Protein AF-A0A2J8Y125-F1 (afdb_monomer_lite)

pLDDT: mean 73.46, std 18.19, range [36.12, 96.5]

Sequence (136 aa):
LLEQVDEQTFLQESQLLQPPGPLGPLTPLQWDEDQQLGDLKQLLSRLCGLLLEEGSHPGAPAKPVDLAPMEAPGPLAPVPSTVCPLRRKLWQNYRNLTFDPVSANRYFYLSCQDQQVESCFLKKTYSDPNPQDLWL

Structure (mmCIF, N/CA/C/O backbone):
data_AF-A0A2J8Y125-F1
#
_entry.id   AF-A0A2J8Y125-F1
#
loop_
_atom_site.group_PDB
_atom_site.id
_atom_site.type_symbol
_atom_site.label_atom_id
_atom_site.label_alt_id
_atom_site.label_comp_id
_atom_site.label_asym_id
_atom_site.label_entity_id
_atom_site.label_seq_id
_atom_site.pdbx_PDB_ins_code
_atom_site.Cartn_x
_atom_site.Cartn_y
_atom_site.Cartn_z
_atom_site.occupancy
_atom_site.B_iso_or_equiv
_atom_site.auth_seq_id
_atom_site.auth_comp_id
_atom_site.auth_asym_id
_atom_site.auth_atom_id
_atom_site.pdbx_PDB_model_num
ATOM 1 N N . LEU A 1 1 ? -27.049 -6.527 23.873 1.00 47.22 1 LEU A N 1
ATOM 2 C CA . LEU A 1 1 ? -27.151 -5.273 24.642 1.00 47.22 1 LEU A CA 1
ATOM 3 C C . LEU A 1 1 ? -26.131 -5.372 25.763 1.00 47.22 1 LEU A C 1
ATOM 5 O O . LEU A 1 1 ? -26.399 -6.032 26.751 1.00 47.22 1 LEU A O 1
ATOM 9 N N . LEU A 1 2 ? -24.923 -4.871 25.521 1.00 47.56 2 LEU A N 1
ATOM 10 C CA . LEU A 1 2 ? -23.892 -4.686 26.540 1.00 47.56 2 LEU A CA 1
ATOM 11 C C . LEU A 1 2 ? -23.723 -3.168 26.612 1.00 47.56 2 LEU A C 1
ATOM 13 O O . LEU A 1 2 ? -22.994 -2.603 25.802 1.00 47.56 2 LEU A O 1
ATOM 17 N N . GLU A 1 3 ? -24.523 -2.520 27.463 1.00 54.00 3 GLU A N 1
ATOM 18 C CA . GLU A 1 3 ? -24.300 -1.129 27.885 1.00 54.00 3 GLU A CA 1
ATOM 19 C C . GLU A 1 3 ? -22.847 -1.039 28.365 1.00 54.00 3 GLU A C 1
ATOM 21 O O . GLU A 1 3 ? -22.409 -1.841 29.185 1.00 54.00 3 GLU A O 1
ATOM 26 N N . GLN A 1 4 ? -21.994 -0.201 27.781 1.00 58.94 4 GLN A N 1
ATOM 27 C CA . GLN A 1 4 ? -21.917 1.246 28.031 1.00 58.94 4 GLN A CA 1
ATOM 28 C C . GLN A 1 4 ? -21.806 1.638 29.521 1.00 58.94 4 GLN A C 1
ATOM 30 O O . GLN A 1 4 ? -21.815 2.817 29.850 1.00 58.94 4 GLN A O 1
ATOM 35 N N . VAL A 1 5 ? -21.652 0.666 30.427 1.00 59.41 5 VAL A N 1
ATOM 36 C CA . VAL A 1 5 ? -21.430 0.922 31.855 1.00 59.41 5 VAL A CA 1
ATOM 37 C C . VAL A 1 5 ? -20.028 1.489 32.075 1.00 59.41 5 VAL A C 1
ATOM 39 O O . VAL A 1 5 ? -19.888 2.465 32.798 1.00 59.41 5 VAL A O 1
ATOM 42 N N . ASP A 1 6 ? -19.021 0.940 31.387 1.00 69.38 6 ASP A N 1
ATOM 43 C CA . ASP A 1 6 ? -17.612 1.318 31.569 1.00 69.38 6 ASP A CA 1
ATOM 44 C C . ASP A 1 6 ? -17.322 2.771 31.142 1.00 69.38 6 ASP A C 1
ATOM 46 O O . ASP A 1 6 ? -16.617 3.514 31.823 1.00 69.38 6 ASP A O 1
ATOM 50 N N . GLU A 1 7 ? -17.945 3.226 30.050 1.00 72.25 7 GLU A N 1
ATOM 51 C CA . GLU A 1 7 ? -17.810 4.613 29.585 1.00 72.25 7 GLU A CA 1
ATOM 52 C C . GLU A 1 7 ? -18.467 5.605 30.552 1.00 72.25 7 GLU A C 1
ATOM 54 O O . GLU A 1 7 ? -17.941 6.693 30.796 1.00 72.25 7 GLU A O 1
ATOM 59 N N . GLN A 1 8 ? -19.613 5.230 31.126 1.00 69.75 8 GLN A N 1
ATOM 60 C CA . GLN A 1 8 ? -20.347 6.086 32.051 1.00 69.75 8 GLN A CA 1
ATOM 61 C C . GLN A 1 8 ? -19.621 6.196 33.398 1.00 69.75 8 GLN A C 1
ATOM 63 O O . GLN A 1 8 ? -19.528 7.295 33.950 1.00 69.75 8 GLN A O 1
ATOM 68 N N . THR A 1 9 ? -19.032 5.097 33.881 1.00 75.69 9 THR A N 1
ATOM 69 C CA . THR A 1 9 ? -18.177 5.099 35.076 1.00 75.69 9 THR A CA 1
ATOM 70 C C . THR A 1 9 ? -16.899 5.894 34.853 1.00 75.69 9 THR A C 1
ATOM 72 O O . THR A 1 9 ? -16.558 6.724 35.692 1.00 75.69 9 THR A O 1
ATOM 75 N N . PHE A 1 10 ? -16.242 5.742 33.699 1.00 78.44 10 PHE A N 1
ATOM 76 C CA . PHE A 1 10 ? -15.036 6.504 33.374 1.00 78.44 10 PHE A CA 1
ATOM 77 C C . PHE A 1 10 ? -15.301 8.016 33.347 1.00 78.44 10 PHE A C 1
ATOM 79 O O . PHE A 1 10 ? -14.551 8.798 33.935 1.00 78.44 10 PHE A O 1
ATOM 86 N N . LEU A 1 11 ? -16.398 8.446 32.712 1.00 77.12 11 LEU A N 1
ATOM 87 C CA . LEU A 1 11 ? -16.770 9.862 32.671 1.00 77.12 11 LEU A CA 1
ATOM 88 C C . LEU A 1 11 ? -17.110 10.405 34.062 1.00 77.12 11 LEU A C 1
ATOM 90 O O . LEU A 1 11 ? -16.693 11.515 34.395 1.00 77.12 11 LEU A O 1
ATOM 94 N N . GLN A 1 12 ? -17.815 9.630 34.887 1.00 80.12 12 GLN A N 1
ATOM 95 C CA . GLN A 1 12 ? -18.151 10.027 36.253 1.00 80.12 12 GLN A CA 1
ATOM 96 C C . GLN A 1 12 ? -16.906 10.142 37.147 1.00 80.12 12 GLN A C 1
ATOM 98 O O . GLN A 1 12 ? -16.777 11.119 37.886 1.00 80.12 12 GLN A O 1
ATOM 103 N N . GLU A 1 13 ? -15.970 9.198 37.052 1.00 80.12 13 GLU A N 1
ATOM 104 C CA . GLU A 1 13 ? -14.709 9.238 37.801 1.00 80.12 13 GLU A CA 1
ATOM 105 C C . GLU A 1 13 ? -13.782 10.360 37.315 1.00 80.12 13 GLU A C 1
ATOM 107 O O . GLU A 1 13 ? -13.116 11.003 38.127 1.00 80.12 13 GLU A O 1
ATOM 112 N N . SER A 1 14 ? -13.794 10.679 36.016 1.00 75.81 14 SER A N 1
ATOM 113 C CA . SER A 1 14 ? -12.986 11.773 35.460 1.00 75.81 14 SER A CA 1
ATOM 114 C C . SER A 1 14 ? -13.352 13.147 36.036 1.00 75.81 14 SER A C 1
ATOM 116 O O . SER A 1 14 ? -12.479 14.002 36.169 1.00 75.81 14 SER A O 1
ATOM 118 N N . GLN A 1 15 ? -14.612 13.355 36.446 1.00 77.75 15 GLN A N 1
ATOM 119 C CA . GLN A 1 15 ? -15.045 14.604 37.088 1.00 77.75 15 GLN A CA 1
ATOM 120 C C . GLN A 1 15 ? -14.511 14.772 38.517 1.00 77.75 15 GLN A C 1
ATOM 122 O O . GLN A 1 15 ? -14.531 15.882 39.048 1.00 77.75 15 GLN A O 1
ATOM 127 N N . LEU A 1 16 ? -14.034 13.692 39.144 1.00 82.69 16 LEU A N 1
ATOM 128 C CA . LEU A 1 16 ? -13.404 13.727 40.465 1.00 82.69 16 LEU A CA 1
ATOM 129 C C . LEU A 1 16 ? -11.908 14.059 40.387 1.00 82.69 16 LEU A C 1
ATOM 131 O O . LEU A 1 16 ? -11.293 14.362 41.411 1.00 82.69 16 LEU A O 1
ATOM 135 N N . LEU A 1 17 ? -11.310 14.009 39.192 1.00 81.25 17 LEU A N 1
ATOM 136 C CA . LEU A 1 17 ? -9.909 14.355 38.994 1.00 81.25 17 LEU A CA 1
ATOM 137 C C . LEU A 1 17 ? -9.746 15.875 38.996 1.00 81.25 17 LEU A C 1
ATOM 139 O O . LEU A 1 17 ? -10.371 16.600 38.224 1.00 81.25 17 LEU A O 1
ATOM 143 N N . GLN A 1 18 ? -8.864 16.367 39.862 1.00 79.81 18 GLN A N 1
ATOM 144 C CA . GLN A 1 18 ? -8.506 17.776 39.872 1.00 79.81 18 GLN A CA 1
ATOM 145 C C . GLN A 1 18 ? -7.681 18.084 38.610 1.00 79.81 18 GLN A C 1
ATOM 147 O O . GLN A 1 18 ? -6.711 17.367 38.337 1.00 79.81 18 GLN A O 1
ATOM 152 N N . PRO A 1 19 ? -8.035 19.119 37.825 1.00 77.25 19 PRO A N 1
ATOM 153 C CA . PRO A 1 19 ? -7.256 19.472 36.650 1.00 77.25 19 PRO A CA 1
ATOM 154 C C . PRO A 1 19 ? -5.821 19.828 37.072 1.00 77.25 19 PRO A C 1
ATOM 156 O O . PRO A 1 19 ? -5.639 20.479 38.109 1.00 77.25 19 PRO A O 1
ATOM 159 N N . PRO A 1 20 ? -4.801 19.419 36.294 1.00 75.81 20 PRO A N 1
ATOM 160 C CA . PRO A 1 20 ? -3.425 19.815 36.548 1.00 75.81 20 PRO A CA 1
ATOM 161 C C . PRO A 1 20 ? -3.323 21.336 36.670 1.00 75.81 20 PRO A C 1
ATOM 163 O O . PRO A 1 20 ? -3.982 22.074 35.934 1.00 75.81 20 PRO A O 1
ATOM 166 N N . GLY A 1 21 ? -2.498 21.803 37.609 1.00 80.44 21 GLY A N 1
ATOM 167 C CA . GLY A 1 21 ? -2.243 23.230 37.774 1.00 80.44 21 GLY A CA 1
ATOM 168 C C . GLY A 1 21 ? -1.687 23.862 36.489 1.00 80.44 21 GLY A C 1
ATOM 169 O O . GLY A 1 21 ? -1.157 23.148 35.631 1.00 80.44 21 GLY A O 1
ATOM 170 N N . PRO A 1 22 ? -1.781 25.196 36.344 1.00 80.69 22 PRO A N 1
ATOM 171 C CA . PRO A 1 22 ? -1.242 25.891 35.184 1.00 80.69 22 PRO A CA 1
ATOM 172 C C . PRO A 1 22 ? 0.230 25.523 34.995 1.00 80.69 22 PRO A C 1
ATOM 174 O O . PRO A 1 22 ? 1.030 25.655 35.924 1.00 80.69 22 PRO A O 1
ATOM 177 N N . LEU A 1 23 ? 0.585 25.057 33.797 1.00 74.56 23 LEU A N 1
ATOM 178 C CA . LEU A 1 23 ? 1.981 24.842 33.445 1.00 74.56 23 LEU A CA 1
ATOM 179 C C . LEU A 1 23 ? 2.678 26.205 33.516 1.00 74.56 23 LEU A C 1
ATOM 181 O O . LEU A 1 23 ? 2.245 27.163 32.873 1.00 74.56 23 LEU A O 1
ATOM 185 N N . GLY A 1 24 ? 3.708 26.303 34.361 1.00 79.69 24 GLY A N 1
ATOM 186 C CA . GLY A 1 24 ? 4.515 27.514 34.488 1.00 79.69 24 GLY A CA 1
ATOM 187 C C . GLY A 1 24 ? 5.137 27.916 33.144 1.00 79.69 24 GLY A C 1
ATOM 188 O O . GLY A 1 24 ? 5.108 27.127 32.197 1.00 79.69 24 GLY A O 1
ATOM 189 N N . PRO A 1 25 ? 5.708 29.130 33.035 1.00 78.06 25 PRO A N 1
ATOM 190 C CA . PRO A 1 25 ? 6.304 29.611 31.795 1.00 78.06 25 PRO A CA 1
ATOM 191 C C . PRO A 1 25 ? 7.314 28.589 31.271 1.00 78.06 25 PRO A C 1
ATOM 193 O 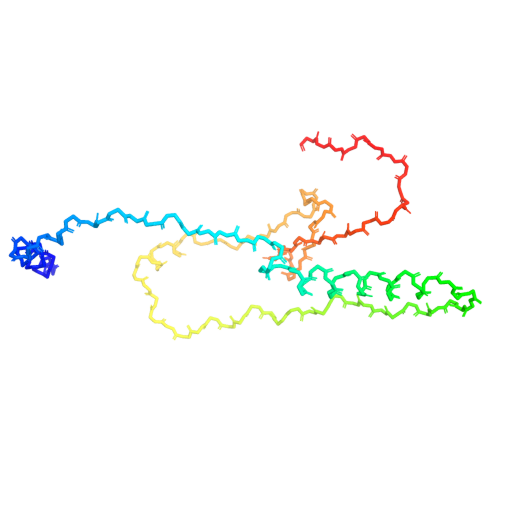O . PRO A 1 25 ? 8.347 28.349 31.895 1.00 78.06 25 PRO A O 1
ATOM 196 N N . LEU A 1 26 ? 6.985 27.950 30.150 1.00 75.44 26 LEU A N 1
ATOM 197 C CA . LEU A 1 26 ? 7.887 27.017 29.498 1.00 75.44 26 LEU A CA 1
ATOM 198 C C . LEU A 1 26 ? 9.039 27.841 28.937 1.00 75.44 26 LEU A C 1
ATOM 200 O O . LEU A 1 26 ? 8.838 28.669 28.048 1.00 75.44 26 LEU A O 1
ATOM 204 N N . THR A 1 27 ? 10.240 27.643 29.474 1.00 77.00 27 THR A N 1
ATOM 205 C CA . THR A 1 27 ? 11.447 28.194 28.866 1.00 77.00 27 THR A CA 1
ATOM 206 C C . THR A 1 27 ? 11.507 27.666 27.433 1.00 77.00 27 THR A C 1
ATOM 208 O O . THR A 1 27 ? 11.444 26.445 27.252 1.00 77.00 27 THR A O 1
ATOM 211 N N . PRO A 1 28 ? 11.594 28.531 26.407 1.00 77.19 28 PRO A N 1
ATOM 212 C CA . PRO A 1 28 ? 11.760 28.067 25.041 1.00 77.19 28 PRO A CA 1
ATOM 213 C C . PRO A 1 28 ? 12.994 27.173 24.975 1.00 77.19 28 PRO A C 1
ATOM 215 O O . PRO A 1 28 ? 14.076 27.569 25.416 1.00 77.19 28 PRO A O 1
ATOM 218 N N . LEU A 1 29 ? 12.818 25.960 24.459 1.00 74.75 29 LEU A N 1
ATOM 219 C CA . LEU A 1 29 ? 13.919 25.048 24.199 1.00 74.75 29 LEU A CA 1
ATOM 220 C C . LEU A 1 29 ? 14.870 25.743 23.215 1.00 74.75 29 LEU A C 1
ATOM 222 O O . LEU A 1 29 ? 14.505 25.958 22.060 1.00 74.75 29 LEU A O 1
ATOM 226 N N . GLN A 1 30 ? 16.058 26.144 23.675 1.00 78.81 30 GLN A N 1
ATOM 227 C CA . GLN A 1 30 ? 17.078 26.686 22.782 1.00 78.81 30 GLN A CA 1
ATOM 228 C C . GLN A 1 30 ? 17.655 25.535 21.966 1.00 78.81 30 GLN A C 1
ATOM 230 O O . GLN A 1 30 ? 18.392 24.698 22.480 1.00 78.81 30 GLN A O 1
ATOM 235 N N . TRP A 1 31 ? 17.264 25.487 20.699 1.00 81.38 31 TRP A N 1
ATOM 236 C CA . TRP A 1 31 ? 17.829 24.578 19.720 1.00 81.38 31 TRP A CA 1
ATOM 237 C C . TRP A 1 31 ? 19.035 25.247 19.064 1.00 81.38 31 TRP A C 1
ATOM 239 O O . TRP A 1 31 ? 18.866 26.182 18.280 1.00 81.38 31 TRP A O 1
ATOM 249 N N . ASP A 1 32 ? 20.238 24.778 19.388 1.00 85.06 32 ASP A N 1
ATOM 250 C CA . ASP A 1 32 ? 21.444 25.133 18.642 1.00 85.06 32 ASP A CA 1
ATOM 251 C C . ASP A 1 32 ? 21.671 24.097 17.538 1.00 85.06 32 ASP A C 1
ATOM 253 O O . ASP A 1 32 ? 22.110 22.971 17.786 1.00 85.06 32 ASP A O 1
ATOM 257 N N . GLU A 1 33 ? 21.323 24.473 16.309 1.00 83.81 33 GLU A N 1
ATOM 258 C CA . GLU A 1 33 ? 21.444 23.596 15.148 1.00 83.81 33 GLU A CA 1
ATOM 259 C C . GLU A 1 33 ? 22.898 23.186 14.894 1.00 83.81 33 GLU A C 1
ATOM 261 O O . GLU A 1 33 ? 23.157 22.045 14.504 1.00 83.81 33 GLU A O 1
ATOM 266 N N . ASP A 1 34 ? 23.851 24.083 15.139 1.00 83.75 34 ASP A N 1
ATOM 267 C CA . ASP A 1 34 ? 25.254 23.822 14.837 1.00 83.75 34 ASP A CA 1
ATOM 268 C C . ASP A 1 34 ? 25.871 22.855 15.850 1.00 83.75 34 ASP A C 1
ATOM 270 O O . ASP A 1 34 ? 26.628 21.962 15.459 1.00 83.75 34 ASP A O 1
ATOM 274 N N . GLN A 1 35 ? 25.471 22.937 17.123 1.00 83.19 35 GLN A N 1
ATOM 275 C CA . GLN A 1 35 ? 25.869 21.957 18.135 1.00 83.19 35 GLN A CA 1
ATOM 276 C C . GLN A 1 35 ? 25.149 20.611 17.973 1.00 83.19 35 GLN A C 1
ATOM 278 O O . GLN A 1 35 ? 25.770 19.563 18.142 1.00 83.19 35 GLN A O 1
ATOM 283 N N . GLN A 1 36 ? 23.852 20.607 17.656 1.00 83.50 36 GLN A N 1
ATOM 284 C CA . GLN A 1 36 ? 23.062 19.370 17.557 1.00 83.50 36 GLN A CA 1
ATOM 285 C C . GLN A 1 36 ? 23.350 18.589 16.268 1.00 83.50 36 GLN A C 1
ATOM 287 O O . GLN A 1 36 ? 23.249 17.361 16.258 1.00 83.50 36 GLN A O 1
ATOM 292 N N . LEU A 1 37 ? 23.688 19.286 15.178 1.00 90.31 37 LEU A N 1
ATOM 293 C CA . LEU A 1 37 ? 23.806 18.697 13.841 1.00 90.31 37 LEU A CA 1
ATOM 294 C C . LEU A 1 37 ? 25.233 18.719 13.282 1.00 90.31 37 LEU A C 1
ATOM 296 O O . LEU A 1 37 ? 25.457 18.180 12.197 1.00 90.31 37 LEU A O 1
ATOM 300 N N . GLY A 1 38 ? 26.197 19.314 13.991 1.00 90.81 38 GLY A N 1
ATOM 301 C CA . GLY A 1 38 ? 27.585 19.450 13.541 1.00 90.81 38 GLY A CA 1
ATOM 302 C C . GLY A 1 38 ? 28.222 18.119 13.141 1.00 90.81 38 GLY A C 1
ATOM 303 O O . GLY A 1 38 ? 28.733 17.991 12.025 1.00 90.81 38 GLY A O 1
ATOM 304 N N . ASP A 1 39 ? 28.099 17.099 13.991 1.00 90.38 39 ASP A N 1
ATOM 305 C CA . ASP A 1 39 ? 28.660 15.766 13.738 1.00 90.38 39 ASP A CA 1
ATOM 306 C C . ASP A 1 39 ? 28.033 15.103 12.502 1.00 90.38 39 ASP A C 1
ATOM 308 O O . ASP A 1 39 ? 28.727 14.492 11.685 1.00 90.38 39 ASP A O 1
ATOM 312 N N . LEU A 1 40 ? 26.719 15.273 12.312 1.00 92.62 40 LEU A N 1
ATOM 313 C CA . LEU A 1 40 ? 26.017 14.753 11.139 1.00 92.62 40 LEU A CA 1
ATOM 314 C C . LEU A 1 40 ? 26.455 15.484 9.865 1.00 92.62 40 LEU A C 1
ATOM 316 O O . LEU A 1 40 ? 26.726 14.837 8.851 1.00 92.62 40 LEU A O 1
ATOM 320 N N . LYS A 1 41 ? 26.556 16.819 9.917 1.00 92.19 41 LYS A N 1
ATOM 321 C CA . LYS A 1 41 ? 27.036 17.647 8.800 1.00 92.19 41 LYS A CA 1
ATOM 322 C C . LYS A 1 41 ? 28.458 17.228 8.393 1.00 92.19 41 LYS A C 1
ATOM 324 O O . LYS A 1 41 ? 28.731 17.105 7.198 1.00 92.19 41 LYS A O 1
ATOM 329 N N . GLN A 1 42 ? 29.337 16.936 9.356 1.00 93.88 42 GLN A N 1
ATOM 330 C CA . GLN A 1 42 ? 30.695 16.442 9.088 1.00 93.88 42 GLN A CA 1
ATOM 331 C C . GLN A 1 42 ? 30.725 15.018 8.519 1.00 93.88 42 GLN A C 1
ATOM 333 O O . GLN A 1 42 ? 31.482 14.739 7.588 1.00 93.88 42 GLN A O 1
ATOM 338 N N . LEU A 1 43 ? 29.898 14.109 9.038 1.00 94.56 43 LEU A N 1
ATOM 339 C CA . LEU A 1 43 ? 29.811 12.750 8.504 1.00 94.56 43 LEU A CA 1
ATOM 340 C C . LEU A 1 43 ? 29.331 12.759 7.047 1.00 94.56 43 LEU A C 1
ATOM 342 O O . LEU A 1 43 ? 29.914 12.086 6.195 1.00 94.56 43 LEU A O 1
ATOM 346 N N . LEU A 1 44 ? 28.295 13.549 6.756 1.00 93.69 44 LEU A N 1
ATOM 347 C CA . LEU A 1 44 ? 27.747 13.694 5.410 1.00 93.69 44 LEU A CA 1
ATOM 348 C C . LEU A 1 44 ? 28.758 14.326 4.452 1.00 93.69 44 LEU A C 1
ATOM 350 O O . LEU A 1 44 ? 28.906 13.833 3.336 1.00 93.69 44 LEU A O 1
ATOM 354 N N . SER A 1 45 ? 29.498 15.357 4.874 1.00 92.62 45 SER A N 1
ATOM 355 C CA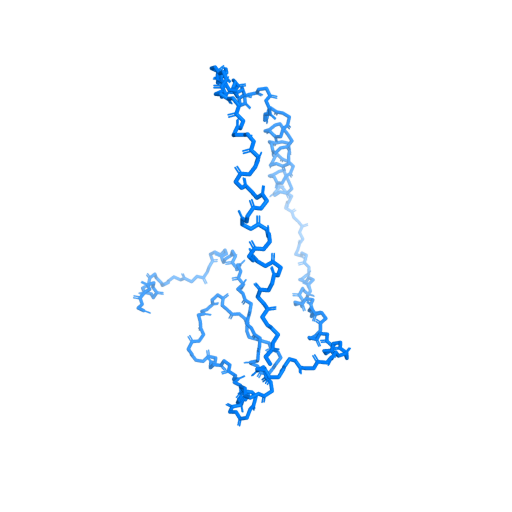 . SER A 1 45 ? 30.528 15.964 4.019 1.00 92.62 45 SER A CA 1
ATOM 356 C C . SER A 1 45 ? 31.636 14.966 3.671 1.00 92.62 45 SER A C 1
ATOM 358 O O . SER A 1 45 ? 32.058 14.890 2.515 1.00 92.62 45 SER A O 1
ATOM 360 N N . ARG A 1 46 ? 32.045 14.132 4.636 1.00 91.94 46 ARG A N 1
ATOM 361 C CA . ARG A 1 46 ? 33.034 13.071 4.424 1.00 91.94 46 ARG A CA 1
ATOM 362 C C . ARG A 1 46 ? 32.525 11.991 3.471 1.00 91.94 46 ARG A C 1
ATOM 364 O O . ARG A 1 46 ? 33.266 11.582 2.582 1.00 91.94 46 ARG A O 1
ATOM 371 N N . LEU A 1 47 ? 31.273 11.556 3.623 1.00 91.19 47 LEU A N 1
ATOM 372 C CA . LEU A 1 47 ? 30.647 10.600 2.704 1.00 91.19 47 LEU A CA 1
ATOM 373 C C . LEU A 1 47 ? 30.560 11.163 1.283 1.00 91.19 47 LEU A C 1
ATOM 375 O O . LEU A 1 47 ? 30.909 10.468 0.333 1.00 91.19 47 LEU A O 1
ATOM 379 N N . CYS A 1 48 ? 30.164 12.427 1.134 1.00 87.50 48 CYS A N 1
ATOM 380 C CA . CYS A 1 48 ? 30.134 13.094 -0.164 1.00 87.50 48 CYS A CA 1
ATOM 381 C C . CYS A 1 48 ? 31.525 13.162 -0.808 1.00 87.50 48 CYS A C 1
ATOM 383 O O . CYS A 1 48 ? 31.641 12.896 -2.000 1.00 87.50 48 CYS A O 1
ATOM 385 N N . GLY A 1 49 ? 32.577 13.463 -0.037 1.00 87.00 49 GLY A N 1
ATOM 386 C CA . GLY A 1 49 ? 33.957 13.468 -0.534 1.00 87.00 49 GLY A CA 1
ATOM 387 C C . GLY A 1 49 ? 34.400 12.104 -1.072 1.00 87.00 49 GLY A C 1
ATOM 388 O O . GLY A 1 49 ? 34.913 12.026 -2.183 1.00 87.00 49 GLY A O 1
ATOM 389 N N . LEU A 1 50 ? 34.122 11.027 -0.332 1.00 86.62 50 LEU A N 1
ATOM 390 C CA . LEU A 1 50 ? 34.455 9.660 -0.754 1.00 86.62 50 LEU A CA 1
ATOM 391 C C . LEU A 1 50 ? 33.701 9.245 -2.026 1.00 86.62 50 LEU A C 1
ATOM 393 O O . LEU A 1 50 ? 34.293 8.690 -2.947 1.00 86.62 50 LEU A O 1
ATOM 397 N N . LEU A 1 51 ? 32.405 9.563 -2.103 1.00 81.00 51 LEU A N 1
ATOM 398 C CA . LEU A 1 51 ? 31.580 9.266 -3.278 1.00 81.00 51 LEU A CA 1
ATOM 399 C C . LEU A 1 51 ? 32.017 10.046 -4.527 1.00 81.00 51 LEU A C 1
ATOM 401 O O . LEU A 1 51 ? 31.814 9.573 -5.644 1.00 81.00 51 LEU A O 1
ATOM 405 N N . LEU A 1 52 ? 32.587 11.240 -4.352 1.00 78.06 52 LEU A N 1
ATOM 406 C CA . LEU A 1 52 ? 33.084 12.067 -5.451 1.00 78.06 52 LEU A CA 1
ATOM 407 C C . LEU A 1 52 ? 34.481 11.632 -5.923 1.00 78.06 52 LEU A C 1
ATOM 409 O O . LEU A 1 52 ? 34.750 11.702 -7.122 1.00 78.06 52 LEU A O 1
ATOM 413 N N . GLU A 1 53 ? 35.352 11.145 -5.031 1.00 63.91 53 GLU A N 1
ATOM 414 C CA . GLU A 1 53 ? 36.671 10.614 -5.419 1.00 63.91 53 GLU A CA 1
ATOM 415 C C . GLU A 1 53 ? 36.579 9.303 -6.221 1.00 63.91 53 GLU A C 1
ATOM 417 O O . GLU A 1 53 ? 37.313 9.145 -7.200 1.00 63.91 53 GLU A O 1
ATOM 422 N N . GLU A 1 54 ? 35.630 8.414 -5.900 1.00 56.22 54 GLU A N 1
ATOM 423 C CA . GLU A 1 54 ? 35.399 7.140 -6.616 1.00 56.22 54 GLU A CA 1
ATOM 424 C C . GLU A 1 54 ? 35.087 7.344 -8.122 1.00 56.22 54 GLU A C 1
ATOM 426 O O . GLU A 1 54 ? 35.313 6.459 -8.948 1.00 56.22 54 GLU A O 1
ATOM 431 N N . GLY A 1 55 ? 34.626 8.537 -8.521 1.00 52.19 55 GLY A N 1
ATOM 432 C CA . GLY A 1 55 ? 34.340 8.891 -9.917 1.00 52.19 55 GLY A CA 1
ATOM 433 C C . GLY A 1 55 ? 35.563 9.217 -10.788 1.00 52.19 55 GLY A C 1
ATOM 434 O O . GLY A 1 55 ? 35.393 9.495 -11.976 1.00 52.19 55 GLY A O 1
ATOM 435 N N . SER A 1 56 ? 36.782 9.207 -10.235 1.00 48.22 56 SER A N 1
ATOM 436 C CA . SER A 1 56 ? 37.996 9.688 -10.925 1.00 48.22 56 SER A CA 1
ATOM 437 C C . SER A 1 56 ? 38.892 8.589 -11.516 1.00 48.22 56 SER A C 1
ATOM 439 O O . SER A 1 56 ? 39.967 8.895 -12.034 1.00 48.22 56 SER A O 1
ATOM 441 N N . HIS A 1 57 ? 38.488 7.315 -11.479 1.00 48.84 57 HIS A N 1
ATOM 442 C CA . HIS A 1 57 ? 39.266 6.216 -12.064 1.00 48.84 57 HIS A CA 1
ATOM 443 C C . HIS A 1 57 ? 38.819 5.894 -13.504 1.00 48.84 57 HIS A C 1
ATOM 445 O O . HIS A 1 57 ? 37.709 5.398 -13.707 1.00 48.84 57 HIS A O 1
ATOM 451 N N . PRO A 1 58 ? 39.668 6.101 -14.531 1.00 55.84 58 PRO A N 1
ATOM 452 C CA . PRO A 1 58 ? 39.378 5.629 -15.875 1.00 55.84 58 PRO A CA 1
ATOM 453 C C . PRO A 1 58 ? 39.827 4.169 -16.004 1.00 55.84 58 PRO A C 1
ATOM 455 O O . PRO A 1 58 ? 41.014 3.894 -16.169 1.00 55.84 58 PRO A O 1
ATOM 458 N N . GLY A 1 59 ? 38.893 3.217 -15.965 1.00 43.81 59 GLY A N 1
ATOM 459 C CA . GLY A 1 59 ? 39.206 1.860 -16.416 1.00 43.81 59 GLY A CA 1
ATOM 460 C C . GLY A 1 59 ? 38.334 0.743 -15.864 1.00 43.81 59 GLY A C 1
ATOM 461 O O . GLY A 1 59 ? 38.659 0.167 -14.834 1.00 43.81 59 GLY A O 1
ATOM 462 N N . ALA A 1 60 ? 37.308 0.397 -16.645 1.00 40.97 60 ALA A N 1
ATOM 463 C CA . ALA A 1 60 ? 36.796 -0.946 -16.958 1.00 40.97 60 ALA A CA 1
ATOM 464 C C . ALA A 1 60 ? 35.259 -0.958 -16.924 1.00 40.97 60 ALA A C 1
ATOM 466 O O . ALA A 1 60 ? 34.667 -0.498 -15.949 1.00 40.97 60 ALA A O 1
ATOM 467 N N . PRO A 1 61 ? 34.582 -1.498 -17.956 1.00 46.25 61 PRO A N 1
ATOM 468 C CA . PRO A 1 61 ? 33.144 -1.691 -17.896 1.00 46.25 61 PRO A CA 1
ATOM 469 C C . PRO A 1 61 ? 32.869 -2.794 -16.873 1.00 46.25 61 PRO A C 1
ATOM 471 O O . PRO A 1 61 ? 33.073 -3.980 -17.142 1.00 46.25 61 PRO A O 1
ATOM 474 N N . ALA A 1 62 ? 32.428 -2.400 -15.680 1.00 46.75 62 ALA A N 1
ATOM 475 C CA . ALA A 1 62 ? 31.828 -3.329 -14.745 1.00 46.75 62 ALA A CA 1
ATOM 476 C C . ALA A 1 62 ? 30.592 -3.920 -15.429 1.00 46.75 62 ALA A C 1
ATOM 478 O O . ALA A 1 62 ? 29.635 -3.220 -15.763 1.00 46.75 62 ALA A O 1
ATOM 479 N N . LYS A 1 63 ? 30.672 -5.220 -15.708 1.00 49.50 63 LYS A N 1
ATOM 480 C CA . LYS A 1 63 ? 29.572 -6.045 -16.203 1.00 49.50 63 LYS A CA 1
ATOM 481 C C . LYS A 1 63 ? 28.343 -5.748 -15.330 1.00 49.50 63 LYS A C 1
ATOM 483 O O . LYS A 1 63 ? 28.504 -5.758 -14.108 1.00 49.50 63 LYS A O 1
ATOM 488 N N . PRO A 1 64 ? 27.161 -5.466 -15.903 1.00 38.03 64 PRO A N 1
ATOM 489 C CA . PRO A 1 64 ? 25.990 -5.165 -15.098 1.00 38.03 64 PRO A CA 1
ATOM 490 C C . PRO A 1 64 ? 25.721 -6.374 -14.207 1.00 38.03 64 PRO A C 1
ATOM 492 O O . PRO A 1 64 ? 25.451 -7.473 -14.693 1.00 38.03 64 PRO A O 1
ATOM 495 N N . VAL A 1 65 ? 25.877 -6.178 -12.898 1.00 47.19 65 VAL A N 1
ATOM 496 C CA . VAL A 1 65 ? 25.245 -7.052 -11.921 1.00 47.19 65 VAL A CA 1
ATOM 497 C C . VAL A 1 65 ? 23.763 -6.876 -12.183 1.00 47.19 65 VAL A C 1
ATOM 499 O O . VAL A 1 65 ? 23.238 -5.769 -12.076 1.00 47.19 65 VAL A O 1
ATOM 502 N N . ASP A 1 66 ? 23.141 -7.956 -12.632 1.00 46.31 66 ASP A N 1
ATOM 503 C CA . ASP A 1 66 ? 21.706 -8.067 -12.805 1.00 46.31 66 ASP A CA 1
ATOM 504 C C . ASP A 1 66 ? 21.064 -7.880 -11.427 1.00 46.31 66 ASP A C 1
ATOM 506 O O . ASP A 1 66 ? 20.921 -8.816 -10.641 1.00 46.31 66 ASP A O 1
ATOM 510 N N . LEU A 1 67 ? 20.783 -6.623 -11.082 1.00 48.25 67 LEU A N 1
ATOM 511 C CA . LEU A 1 67 ? 19.953 -6.264 -9.946 1.00 48.25 67 LEU A CA 1
ATOM 512 C C . LEU A 1 67 ? 18.508 -6.491 -10.376 1.00 48.25 67 LEU A C 1
ATOM 514 O O . LEU A 1 67 ? 17.736 -5.547 -10.555 1.00 48.25 67 LEU A O 1
ATOM 518 N N . ALA A 1 68 ? 18.159 -7.764 -10.558 1.00 48.38 68 ALA A N 1
ATOM 519 C CA . ALA A 1 68 ? 16.774 -8.175 -10.504 1.00 48.38 68 ALA A CA 1
ATOM 520 C C . ALA A 1 68 ? 16.192 -7.597 -9.200 1.00 48.38 68 ALA A C 1
ATOM 522 O O . ALA A 1 68 ? 16.835 -7.728 -8.149 1.00 48.38 68 ALA A O 1
ATOM 523 N N . PRO A 1 69 ? 15.033 -6.916 -9.247 1.00 49.06 69 PRO A N 1
ATOM 524 C CA . PRO A 1 69 ? 14.341 -6.485 -8.045 1.00 49.06 69 PRO A CA 1
ATOM 525 C C . PRO A 1 69 ? 14.251 -7.686 -7.113 1.00 49.06 69 PRO A C 1
ATOM 527 O O . PRO A 1 69 ? 13.709 -8.723 -7.493 1.00 49.06 69 PRO A O 1
ATOM 530 N N . MET A 1 70 ? 14.868 -7.581 -5.936 1.00 44.81 70 MET A N 1
ATOM 531 C CA . MET A 1 70 ? 14.782 -8.627 -4.931 1.00 44.81 70 MET A CA 1
ATOM 532 C C . MET A 1 70 ? 13.299 -8.787 -4.617 1.00 44.81 70 MET A C 1
ATOM 534 O O . MET A 1 70 ? 12.713 -7.878 -4.032 1.00 44.81 70 MET A O 1
ATOM 538 N N . GLU A 1 71 ? 12.690 -9.882 -5.089 1.00 52.09 71 GLU A N 1
ATOM 539 C CA . GLU A 1 71 ? 11.284 -10.182 -4.835 1.00 52.09 71 GLU A CA 1
ATOM 540 C C . GLU A 1 71 ? 11.066 -10.085 -3.327 1.00 52.09 71 GLU A C 1
ATOM 542 O O . GLU A 1 71 ? 11.593 -10.883 -2.545 1.00 52.09 71 GLU A O 1
ATOM 547 N N . ALA A 1 72 ? 10.334 -9.051 -2.912 1.00 53.69 72 ALA A N 1
ATOM 548 C CA . ALA A 1 72 ? 9.877 -8.944 -1.545 1.00 53.69 72 ALA A CA 1
ATOM 549 C C . ALA A 1 72 ? 9.081 -10.221 -1.231 1.00 53.69 72 ALA A C 1
ATOM 551 O O . ALA A 1 72 ? 8.327 -10.687 -2.094 1.00 53.69 72 ALA A O 1
ATOM 552 N N . PRO A 1 73 ? 9.238 -10.817 -0.033 1.00 51.50 73 PRO A N 1
ATOM 553 C CA . PRO A 1 73 ? 8.464 -11.986 0.350 1.00 51.50 73 PRO A CA 1
ATOM 554 C C . PRO A 1 73 ? 6.984 -11.721 0.075 1.00 51.50 73 PRO A C 1
ATOM 556 O O . PRO A 1 73 ? 6.425 -10.748 0.586 1.00 51.50 73 PRO A O 1
ATOM 559 N N . GLY A 1 74 ? 6.384 -12.558 -0.777 1.00 57.34 74 GLY A N 1
ATOM 560 C CA . GLY A 1 74 ? 4.987 -12.425 -1.176 1.00 57.34 74 GLY A CA 1
ATOM 561 C C . GLY A 1 74 ? 4.054 -12.319 0.037 1.00 57.34 74 GLY A C 1
ATOM 562 O O . GLY A 1 74 ? 4.443 -12.687 1.151 1.00 57.34 74 GLY A O 1
ATOM 563 N N . PRO A 1 75 ? 2.824 -11.807 -0.153 1.00 59.44 75 PRO A N 1
ATOM 564 C CA . PRO A 1 75 ? 1.931 -11.460 0.945 1.00 59.44 75 PRO A CA 1
ATOM 565 C C . PRO A 1 75 ? 1.827 -12.613 1.943 1.00 59.44 75 PRO A C 1
ATOM 567 O O . PRO A 1 75 ? 1.379 -13.709 1.599 1.00 59.44 75 PRO A O 1
ATOM 570 N N . LEU A 1 76 ? 2.293 -12.363 3.173 1.00 60.78 76 LEU A N 1
ATOM 571 C CA . LEU A 1 76 ? 2.292 -13.357 4.239 1.00 60.78 76 LEU A CA 1
ATOM 572 C C . LEU A 1 76 ? 0.877 -13.913 4.381 1.00 60.78 76 LEU A C 1
ATOM 574 O O . LEU A 1 76 ? -0.091 -13.150 4.456 1.00 60.78 76 LEU A O 1
ATOM 578 N N . ALA A 1 77 ? 0.768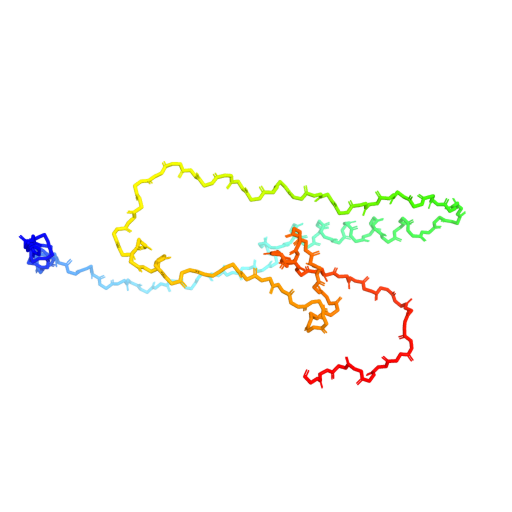 -15.244 4.399 1.00 67.44 77 ALA A N 1
ATOM 579 C CA . ALA A 1 77 ? -0.507 -15.920 4.566 1.00 67.44 77 ALA A CA 1
ATOM 580 C C . ALA A 1 77 ? -1.255 -15.293 5.759 1.00 67.44 77 ALA A C 1
ATOM 582 O O . ALA A 1 77 ? -0.657 -15.160 6.834 1.00 67.44 77 ALA A O 1
ATOM 583 N N . PRO A 1 78 ? -2.525 -14.871 5.591 1.00 70.75 78 PRO A N 1
ATOM 584 C CA . PRO A 1 78 ? -3.261 -14.224 6.664 1.00 70.75 78 PRO A CA 1
ATOM 585 C C . PRO A 1 78 ? -3.240 -15.092 7.921 1.00 70.75 78 PRO A C 1
ATOM 587 O O . PRO A 1 78 ? -3.635 -16.259 7.883 1.00 70.75 78 PRO A O 1
ATOM 590 N N . VAL A 1 79 ? -2.771 -14.526 9.033 1.00 75.56 79 VAL A N 1
ATOM 591 C CA . VAL A 1 79 ? -2.693 -15.246 10.308 1.00 75.56 79 VAL A CA 1
ATOM 592 C C . VAL A 1 79 ? -4.106 -15.686 10.719 1.00 75.56 79 VAL A C 1
ATOM 594 O O . VAL A 1 79 ? -5.025 -14.853 10.702 1.00 75.56 79 VAL A O 1
ATOM 597 N N . PRO A 1 80 ? -4.312 -16.964 11.100 1.00 68.81 80 PRO A N 1
ATOM 598 C CA . PRO A 1 80 ? -5.611 -17.449 11.545 1.00 68.81 80 PRO A CA 1
ATOM 599 C C . PRO A 1 80 ? -6.121 -16.617 12.724 1.00 68.81 80 PRO A C 1
ATOM 601 O O . PRO A 1 80 ? -5.519 -16.585 13.794 1.00 68.81 80 PRO A O 1
ATOM 604 N N . SER A 1 81 ? -7.234 -15.920 12.520 1.00 76.75 81 SER A N 1
ATOM 605 C CA . SER A 1 81 ? -7.871 -15.076 13.529 1.00 76.75 81 SER A CA 1
ATOM 606 C C . SER A 1 81 ? -9.386 -15.122 13.368 1.00 76.75 81 SER A C 1
ATOM 608 O O . SER A 1 81 ? -9.915 -15.433 12.295 1.00 76.75 81 SER A O 1
ATOM 610 N N . THR A 1 82 ? -10.115 -14.833 14.445 1.00 78.94 82 THR A N 1
ATOM 611 C CA . THR A 1 82 ? -11.571 -14.723 14.384 1.00 78.94 82 THR A CA 1
ATOM 612 C C . THR A 1 82 ? -11.946 -13.504 13.541 1.00 78.94 82 THR A C 1
ATOM 614 O O . THR A 1 82 ? -11.717 -12.355 13.911 1.00 78.94 82 THR A O 1
ATOM 617 N N . VAL A 1 83 ? -12.531 -13.744 12.363 1.00 80.38 83 VAL A N 1
ATOM 618 C CA . VAL A 1 83 ? -12.958 -12.659 11.470 1.00 80.38 83 VAL A CA 1
ATOM 619 C C . VAL A 1 83 ? -14.063 -11.852 12.150 1.00 80.38 83 VAL A C 1
ATOM 621 O O . VAL A 1 83 ? -15.149 -12.383 12.409 1.00 80.38 83 VAL A O 1
ATOM 624 N N . CYS A 1 84 ? -13.788 -10.566 12.388 1.00 89.25 84 CYS A N 1
ATOM 625 C CA . CYS A 1 84 ? -14.738 -9.593 12.923 1.00 89.25 84 CYS A CA 1
ATOM 626 C C . CYS A 1 84 ? -16.100 -9.689 12.195 1.00 89.25 84 CYS A C 1
ATOM 628 O O . CYS A 1 84 ? -16.121 -9.692 10.957 1.00 89.25 84 CYS A O 1
ATOM 630 N N . PRO A 1 85 ? -17.245 -9.748 12.910 1.00 91.56 85 PRO A N 1
ATOM 631 C CA . PRO A 1 85 ? -18.567 -9.899 12.292 1.00 91.56 85 PRO A CA 1
ATOM 632 C C . PRO A 1 85 ? -18.871 -8.843 11.221 1.00 91.56 85 PRO A C 1
ATOM 634 O O . PRO A 1 85 ? -19.442 -9.165 10.178 1.00 91.56 85 PRO A O 1
ATOM 637 N N . LEU A 1 86 ? -18.422 -7.601 11.434 1.00 93.75 86 LEU A N 1
ATOM 638 C CA . LEU A 1 86 ? -18.556 -6.525 10.452 1.00 93.75 86 LEU A CA 1
ATOM 639 C C . LEU A 1 86 ? -17.743 -6.809 9.178 1.00 93.75 86 LEU A C 1
ATOM 641 O O . LEU A 1 86 ? -18.274 -6.694 8.074 1.00 93.75 86 LEU A O 1
ATOM 645 N N . ARG A 1 87 ? -16.488 -7.263 9.317 1.00 93.88 87 ARG A N 1
ATOM 646 C CA . ARG A 1 87 ? -15.631 -7.657 8.183 1.00 93.88 87 ARG A CA 1
ATOM 647 C C . ARG A 1 87 ? -16.262 -8.789 7.368 1.00 93.88 87 ARG A C 1
ATOM 649 O O . ARG A 1 87 ? -16.233 -8.741 6.143 1.00 93.88 87 ARG A O 1
ATOM 656 N N . ARG A 1 88 ? -16.912 -9.756 8.028 1.00 91.69 88 ARG A N 1
ATOM 657 C CA . ARG A 1 88 ? -17.641 -10.850 7.360 1.00 91.69 88 ARG A CA 1
ATOM 658 C C . ARG A 1 88 ? -18.825 -10.353 6.525 1.00 91.69 88 ARG A C 1
ATOM 660 O O . ARG A 1 88 ? -19.063 -10.888 5.446 1.00 91.69 88 ARG A O 1
ATOM 667 N N . LYS A 1 89 ? -19.556 -9.338 7.005 1.00 95.06 89 LYS A N 1
ATOM 668 C CA . LYS A 1 89 ? -20.653 -8.712 6.247 1.00 95.06 89 LYS A CA 1
ATOM 669 C C . LYS A 1 89 ? -20.127 -7.967 5.016 1.00 95.06 89 LYS A C 1
ATOM 671 O O . LYS A 1 89 ? -20.712 -8.099 3.947 1.00 95.06 89 LYS A O 1
ATOM 676 N N . LEU A 1 90 ? -19.012 -7.240 5.145 1.00 95.94 90 LEU A N 1
ATOM 677 C CA . LEU A 1 90 ? -18.366 -6.547 4.019 1.00 95.94 90 LEU A CA 1
ATOM 678 C C . LEU A 1 90 ? -17.851 -7.527 2.954 1.00 95.94 90 LEU A C 1
ATOM 680 O O . LEU A 1 90 ? -17.999 -7.276 1.761 1.00 95.94 90 LEU A O 1
ATOM 684 N N . TRP A 1 91 ? -17.318 -8.677 3.376 1.00 94.38 91 TRP A N 1
ATOM 685 C CA . TRP A 1 91 ? -16.818 -9.708 2.464 1.00 94.38 91 TRP A CA 1
ATOM 686 C C . TRP A 1 91 ? -17.875 -10.337 1.553 1.00 94.38 91 TRP A C 1
ATOM 688 O O . TRP A 1 91 ? -17.510 -10.880 0.515 1.00 94.38 91 TRP A O 1
ATOM 698 N N . GLN A 1 92 ? -19.168 -10.210 1.866 1.00 95.06 92 GLN A N 1
ATOM 699 C CA . GLN A 1 92 ? -20.237 -10.676 0.971 1.00 95.06 92 GLN A CA 1
ATOM 700 C C . GLN A 1 92 ? -20.210 -9.985 -0.403 1.00 95.06 92 GLN A C 1
ATOM 702 O O . GLN A 1 92 ? -20.718 -10.537 -1.372 1.00 95.06 92 GLN A O 1
ATOM 707 N N . ASN A 1 93 ? -19.597 -8.800 -0.501 1.00 95.81 93 ASN A N 1
ATOM 708 C CA . ASN A 1 93 ? -19.445 -8.052 -1.751 1.00 95.81 93 ASN A CA 1
ATOM 709 C C . ASN A 1 93 ? -17.977 -7.915 -2.187 1.00 95.81 93 ASN A C 1
ATOM 711 O O . ASN A 1 93 ? -17.647 -7.022 -2.965 1.00 95.81 93 ASN A O 1
ATOM 715 N N . TYR A 1 94 ? -17.083 -8.765 -1.676 1.00 95.38 94 TYR A N 1
ATOM 716 C CA . TYR A 1 94 ? -15.666 -8.691 -2.015 1.00 95.38 94 TYR A CA 1
ATOM 717 C C . TYR A 1 94 ? -15.418 -9.040 -3.488 1.00 95.38 94 TYR A C 1
ATOM 719 O O . TYR A 1 94 ? -16.020 -9.969 -4.032 1.00 95.38 94 TYR A O 1
ATOM 727 N N . ARG A 1 95 ? -14.508 -8.300 -4.126 1.00 96.50 95 ARG A N 1
ATOM 728 C CA . ARG A 1 95 ? -14.060 -8.527 -5.502 1.00 96.50 95 ARG A CA 1
ATOM 729 C C . ARG A 1 95 ? -12.540 -8.458 -5.546 1.00 96.50 95 ARG A C 1
ATOM 731 O O . ARG A 1 95 ? -11.953 -7.564 -4.943 1.00 96.50 95 ARG A O 1
ATOM 738 N N . ASN A 1 96 ? -11.933 -9.391 -6.274 1.00 94.50 96 ASN A N 1
ATOM 739 C CA . ASN A 1 96 ? -10.508 -9.344 -6.575 1.00 94.50 96 ASN A CA 1
ATOM 740 C C . ASN A 1 96 ? -10.282 -8.250 -7.619 1.00 94.50 96 ASN A C 1
ATOM 742 O O . ASN A 1 96 ? -10.951 -8.252 -8.653 1.00 94.50 96 ASN A O 1
ATOM 746 N N . LEU A 1 97 ? -9.376 -7.324 -7.328 1.00 94.94 97 LEU A N 1
ATOM 747 C CA . LEU A 1 97 ? -9.004 -6.235 -8.223 1.00 94.94 97 LEU A CA 1
ATOM 748 C C . LEU A 1 97 ? -7.563 -6.433 -8.687 1.00 94.94 97 LEU A C 1
ATOM 750 O O . LEU A 1 97 ? -6.745 -6.988 -7.954 1.00 94.94 97 LEU A O 1
ATOM 754 N N . THR A 1 98 ? -7.278 -5.946 -9.887 1.00 95.88 98 THR A N 1
ATOM 755 C CA . THR A 1 98 ? -5.937 -5.849 -10.463 1.00 95.88 98 THR A CA 1
ATOM 756 C C . THR A 1 98 ? -5.7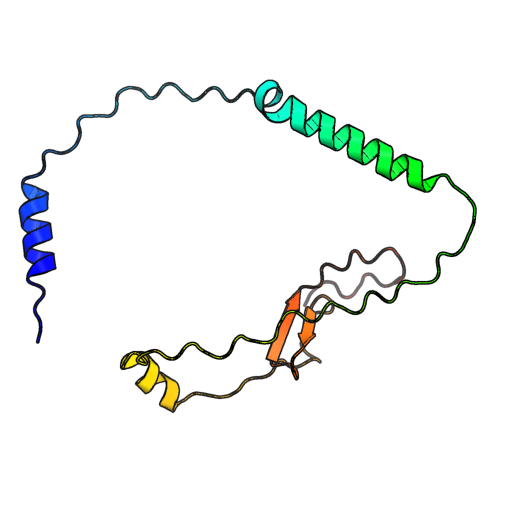26 -4.426 -10.969 1.00 95.88 98 THR A C 1
ATOM 758 O O . THR A 1 98 ? -6.685 -3.736 -11.328 1.00 95.88 98 THR A O 1
ATOM 761 N N . PHE A 1 99 ? -4.480 -3.976 -10.979 1.00 94.12 99 PHE A N 1
ATOM 762 C CA . PHE A 1 99 ? -4.070 -2.730 -11.605 1.00 94.12 99 PHE A CA 1
ATOM 763 C C . PHE A 1 99 ? -4.118 -2.873 -13.129 1.00 94.12 99 PHE A C 1
ATOM 765 O O . PHE A 1 99 ? -3.852 -3.942 -13.671 1.00 94.12 99 PHE A O 1
ATOM 772 N N . ASP A 1 100 ? -4.469 -1.791 -13.823 1.00 94.56 100 ASP A N 1
ATOM 773 C CA . ASP A 1 100 ? -4.355 -1.725 -15.279 1.00 94.56 100 ASP A CA 1
ATOM 774 C C . ASP A 1 100 ? -2.974 -1.155 -15.647 1.00 94.56 100 ASP A C 1
ATOM 776 O O . ASP A 1 100 ? -2.716 0.019 -15.342 1.00 94.56 100 ASP A O 1
ATOM 780 N N . PRO A 1 101 ? -2.096 -1.936 -16.307 1.00 87.94 101 PRO A N 1
ATOM 781 C CA . PRO A 1 101 ? -0.756 -1.490 -16.679 1.00 87.94 101 PRO A CA 1
ATOM 782 C C . PRO A 1 101 ? -0.765 -0.305 -17.647 1.00 87.94 101 PRO A C 1
ATOM 784 O O . PRO A 1 101 ? 0.194 0.463 -17.661 1.00 87.94 101 PRO A O 1
ATOM 787 N N . VAL A 1 102 ? -1.831 -0.122 -18.433 1.00 91.50 102 VAL A N 1
ATOM 788 C CA . VAL A 1 102 ? -1.937 1.003 -19.376 1.00 91.50 102 VAL A CA 1
ATOM 789 C C . VAL A 1 102 ? -2.153 2.320 -18.631 1.00 91.50 102 VAL A C 1
ATOM 791 O O . VAL A 1 102 ? -1.626 3.356 -19.030 1.00 91.50 102 VAL A O 1
ATOM 794 N N . SER A 1 103 ? -2.899 2.276 -17.525 1.00 93.06 103 SER A N 1
ATOM 795 C CA . SER A 1 103 ? -3.166 3.436 -16.667 1.00 93.06 103 SER A CA 1
ATOM 796 C C . SER A 1 103 ? -2.031 3.759 -15.687 1.00 93.06 103 SER A C 1
ATOM 798 O O . SER A 1 103 ? -2.022 4.829 -15.073 1.00 93.06 103 SER A O 1
ATOM 800 N N . ALA A 1 104 ? -1.094 2.828 -15.493 1.00 87.69 104 ALA A N 1
ATOM 801 C CA . ALA A 1 104 ? -0.064 2.952 -14.477 1.00 87.69 104 ALA A CA 1
ATOM 802 C C . ALA A 1 104 ? 0.933 4.066 -14.828 1.00 87.69 104 ALA A C 1
ATOM 804 O O . ALA A 1 104 ? 1.424 4.177 -15.951 1.00 87.69 104 ALA A O 1
ATOM 805 N N . ASN A 1 105 ? 1.269 4.892 -13.835 1.00 89.75 105 ASN A N 1
ATOM 806 C CA . ASN A 1 105 ? 2.312 5.898 -13.987 1.00 89.75 105 ASN A CA 1
ATOM 807 C C . ASN A 1 105 ? 3.647 5.212 -14.335 1.00 89.75 105 ASN A C 1
ATOM 809 O O . ASN A 1 105 ? 3.970 4.176 -13.767 1.00 89.75 105 ASN A O 1
ATOM 813 N N . ARG A 1 106 ? 4.474 5.816 -15.198 1.00 83.38 106 ARG A N 1
ATOM 814 C CA . ARG A 1 106 ? 5.813 5.304 -15.561 1.00 83.38 106 ARG A CA 1
ATOM 815 C C . ARG A 1 106 ? 6.761 5.065 -14.377 1.00 83.38 106 ARG A C 1
ATOM 817 O O . ARG A 1 106 ? 7.774 4.392 -14.536 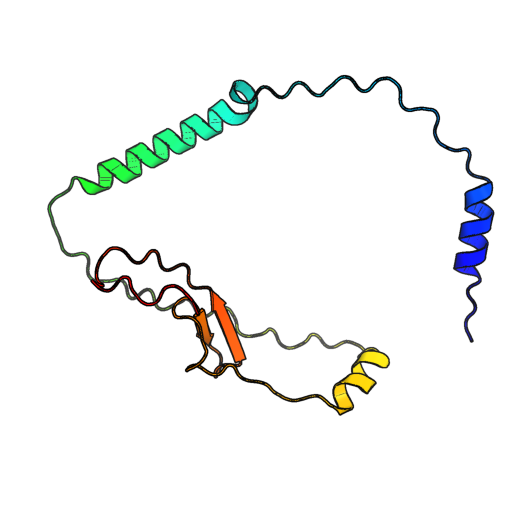1.00 83.38 106 ARG A O 1
ATOM 824 N N . TYR A 1 107 ? 6.477 5.663 -13.223 1.00 85.12 107 TYR A N 1
ATOM 825 C CA . TYR A 1 107 ? 7.221 5.450 -11.980 1.00 85.12 107 TYR A CA 1
ATOM 826 C C . TYR A 1 107 ? 6.653 4.314 -11.125 1.00 85.12 107 TYR A C 1
ATOM 828 O O . TYR A 1 107 ? 7.163 4.069 -10.038 1.00 85.12 107 TYR A O 1
ATOM 836 N N . PHE A 1 108 ? 5.599 3.637 -11.569 1.00 88.19 108 PHE A N 1
ATOM 837 C CA . PHE A 1 108 ? 4.992 2.518 -10.865 1.00 88.19 108 PHE A CA 1
ATOM 838 C C . PHE A 1 108 ? 5.405 1.200 -11.501 1.00 88.19 108 PHE A C 1
ATOM 840 O O . PHE A 1 108 ? 5.343 1.020 -12.715 1.00 88.19 108 PHE A O 1
ATOM 847 N N . TYR A 1 109 ? 5.817 0.276 -10.646 1.00 89.50 109 TYR A N 1
ATOM 848 C CA . TYR A 1 109 ? 6.116 -1.095 -11.006 1.00 89.50 109 TYR A CA 1
ATOM 849 C C . TYR A 1 109 ? 5.005 -1.994 -10.484 1.00 89.50 109 TYR A C 1
ATOM 851 O O . TYR A 1 109 ? 4.677 -1.952 -9.297 1.00 89.50 109 TYR A O 1
ATOM 859 N N . LEU A 1 110 ? 4.415 -2.775 -11.387 1.00 90.25 110 LEU A N 1
ATOM 860 C CA . LEU A 1 110 ? 3.372 -3.740 -11.067 1.00 90.25 110 LEU A CA 1
ATOM 861 C C . LEU A 1 110 ? 3.984 -5.124 -10.863 1.00 90.25 110 LEU A C 1
ATOM 863 O O . LEU A 1 110 ? 4.856 -5.553 -11.619 1.00 90.25 110 LEU A O 1
ATOM 867 N N . SER A 1 111 ? 3.512 -5.830 -9.841 1.00 86.75 111 SER A N 1
ATOM 868 C CA . SER A 1 111 ? 3.969 -7.174 -9.492 1.00 86.75 111 SER A CA 1
ATOM 869 C C . SER A 1 111 ? 2.804 -8.054 -9.028 1.00 86.75 111 SER A C 1
ATOM 871 O O . SER A 1 111 ? 1.658 -7.608 -8.915 1.00 86.75 111 SER A O 1
ATOM 873 N N . CYS A 1 112 ? 3.085 -9.344 -8.806 1.00 87.94 112 CYS A N 1
ATOM 874 C CA . CYS A 1 112 ? 2.101 -10.342 -8.377 1.00 87.94 112 CYS A CA 1
ATOM 875 C C . CYS A 1 112 ? 0.834 -10.370 -9.252 1.00 87.94 112 CYS A C 1
ATOM 877 O O . CYS A 1 112 ? -0.273 -10.255 -8.735 1.00 87.94 112 CYS A O 1
ATOM 879 N N . GLN A 1 113 ? 0.992 -10.534 -10.573 1.00 90.69 113 GLN A N 1
ATOM 880 C CA . GLN A 1 113 ? -0.132 -10.551 -11.529 1.00 90.69 113 GLN A CA 1
ATOM 881 C C . GLN A 1 113 ? -0.987 -9.274 -11.438 1.00 90.69 113 GLN A C 1
ATOM 883 O O . GLN A 1 113 ? -2.213 -9.340 -11.347 1.00 90.69 113 GLN A O 1
ATOM 888 N N . ASP A 1 114 ? -0.317 -8.121 -11.393 1.00 90.00 114 ASP A N 1
ATOM 889 C CA . ASP A 1 114 ? -0.928 -6.796 -11.278 1.00 90.00 114 ASP A CA 1
ATOM 890 C C . ASP A 1 114 ? -1.768 -6.602 -10.002 1.00 90.00 114 ASP A C 1
ATOM 892 O O . ASP A 1 114 ? -2.694 -5.799 -9.976 1.00 90.00 114 ASP A O 1
ATOM 896 N N . GLN A 1 115 ? -1.475 -7.322 -8.917 1.00 91.50 115 GLN A N 1
ATOM 897 C CA . GLN A 1 115 ? -2.162 -7.152 -7.623 1.00 91.50 115 GLN A CA 1
ATOM 898 C C . GLN A 1 115 ? -1.385 -6.267 -6.647 1.00 91.50 115 GLN A C 1
ATOM 900 O O . GLN A 1 115 ? -1.911 -5.875 -5.602 1.00 91.50 115 GLN A O 1
ATOM 905 N N . GLN A 1 116 ? -0.136 -5.952 -6.974 1.00 90.75 116 GLN A N 1
ATOM 906 C CA . GLN A 1 116 ? 0.732 -5.095 -6.184 1.00 90.75 116 GLN A CA 1
ATOM 907 C C . GLN A 1 116 ? 1.320 -4.001 -7.066 1.00 90.75 116 GLN A C 1
ATOM 909 O O . GLN A 1 116 ? 1.582 -4.212 -8.249 1.00 90.75 116 GLN A O 1
ATOM 914 N N . VAL A 1 117 ? 1.508 -2.826 -6.471 1.00 90.69 117 VAL A N 1
ATOM 915 C CA . VAL A 1 117 ? 2.154 -1.683 -7.104 1.00 90.69 117 VAL A CA 1
ATOM 916 C C . VAL A 1 117 ? 3.151 -1.081 -6.130 1.00 90.69 117 VAL A C 1
ATOM 918 O O . VAL A 1 117 ? 2.820 -0.815 -4.973 1.00 90.69 117 VAL A O 1
ATOM 921 N N . GLU A 1 118 ? 4.363 -0.844 -6.607 1.00 88.94 118 GLU A N 1
ATOM 922 C CA . GLU A 1 118 ? 5.397 -0.130 -5.871 1.00 88.94 118 GLU A CA 1
ATOM 923 C C . GLU A 1 118 ? 5.864 1.085 -6.668 1.00 88.94 118 GLU A C 1
ATOM 925 O O . GLU A 1 118 ? 5.972 1.060 -7.895 1.00 88.94 118 GLU A O 1
ATOM 930 N N . SER A 1 119 ? 6.141 2.179 -5.960 1.00 87.00 119 SER A N 1
ATOM 931 C CA . SER A 1 119 ? 6.712 3.376 -6.569 1.00 87.00 119 SER A CA 1
ATOM 932 C C . SER A 1 119 ? 8.211 3.183 -6.766 1.00 87.00 119 SER A C 1
ATOM 934 O O . SER A 1 119 ? 8.995 3.287 -5.821 1.00 87.00 119 SER A O 1
ATOM 936 N N . CYS A 1 120 ? 8.631 2.972 -8.005 1.00 75.62 120 CYS A N 1
ATOM 937 C CA . CYS A 1 120 ? 10.029 3.029 -8.383 1.00 75.62 120 CYS A CA 1
ATOM 938 C C . CYS A 1 120 ? 10.486 4.488 -8.453 1.00 75.62 120 CYS A C 1
ATOM 940 O O . CYS A 1 120 ? 10.257 5.197 -9.436 1.00 75.62 120 CYS A O 1
ATOM 942 N N . PHE A 1 121 ? 11.231 4.927 -7.438 1.00 59.59 121 PHE A N 1
ATOM 943 C CA . PHE A 1 121 ? 12.098 6.098 -7.558 1.00 59.59 121 PHE A CA 1
ATOM 944 C C . PHE A 1 121 ? 13.273 5.772 -8.489 1.00 59.59 121 PHE A C 1
ATOM 946 O O . PHE A 1 121 ? 14.412 5.608 -8.052 1.00 59.59 121 PHE A O 1
ATOM 953 N N . LEU A 1 122 ? 13.026 5.675 -9.793 1.00 55.81 122 LEU A N 1
ATOM 954 C CA . LEU A 1 122 ? 14.119 5.694 -10.752 1.00 55.81 122 LEU A CA 1
ATOM 955 C C . LEU A 1 122 ? 14.616 7.138 -10.857 1.00 55.81 122 LEU A C 1
ATOM 957 O O . LEU A 1 122 ? 14.000 7.985 -11.508 1.00 55.81 122 LEU A O 1
ATOM 961 N N . LYS A 1 123 ? 15.772 7.402 -10.231 1.00 49.50 123 LYS A N 1
ATOM 962 C CA . LYS A 1 123 ? 16.720 8.425 -10.689 1.00 49.50 123 LYS A CA 1
ATOM 963 C C . LYS A 1 123 ? 17.050 8.101 -12.150 1.00 49.50 123 LYS A C 1
ATOM 965 O O . LYS A 1 123 ? 18.020 7.404 -12.425 1.00 49.50 123 LYS A O 1
ATOM 970 N N . LYS A 1 124 ? 16.214 8.542 -13.091 1.00 45.16 124 LYS A N 1
ATOM 971 C CA . LYS A 1 124 ? 16.502 8.407 -14.519 1.00 45.16 124 LYS A CA 1
ATOM 972 C C . LYS A 1 124 ? 17.597 9.427 -14.833 1.00 45.16 124 LYS A C 1
ATOM 974 O O . LYS A 1 124 ? 17.327 10.603 -15.067 1.00 45.16 124 LYS A O 1
ATOM 979 N N . THR A 1 125 ? 18.850 8.991 -14.744 1.00 41.84 125 THR A N 1
ATOM 980 C CA . THR A 1 125 ? 19.965 9.656 -15.409 1.00 41.84 125 THR A CA 1
ATOM 981 C C . THR A 1 125 ? 19.641 9.731 -16.897 1.00 41.84 125 THR A C 1
ATOM 983 O O . THR A 1 125 ? 19.265 8.736 -17.510 1.00 41.84 125 THR A O 1
ATOM 986 N N . TYR A 1 126 ? 19.717 10.955 -17.421 1.00 45.84 126 TYR A N 1
ATOM 987 C CA . TYR A 1 126 ? 19.771 11.350 -18.828 1.00 45.84 126 TYR A CA 1
ATOM 988 C C . TYR A 1 126 ? 19.735 10.206 -19.852 1.00 45.84 126 TYR A C 1
ATOM 990 O O . TYR A 1 126 ? 20.758 9.577 -20.111 1.00 45.84 126 TYR A O 1
ATOM 998 N N . SER A 1 127 ? 18.577 10.009 -20.485 1.00 44.62 127 SER A N 1
ATOM 999 C CA . SER A 1 127 ? 18.431 9.657 -21.909 1.00 44.62 127 SER A CA 1
ATOM 1000 C C . SER A 1 127 ? 16.945 9.531 -22.244 1.00 44.62 127 SER A C 1
ATOM 1002 O O . SER A 1 127 ? 16.424 8.439 -22.416 1.00 44.62 127 SER A O 1
ATOM 1004 N N . ASP A 1 128 ? 16.241 10.659 -22.279 1.00 40.38 128 ASP A N 1
ATOM 1005 C CA . ASP A 1 128 ? 15.049 10.802 -23.119 1.00 40.38 128 ASP A CA 1
ATOM 1006 C C . ASP A 1 128 ? 14.883 12.288 -23.467 1.00 40.38 128 ASP A C 1
ATOM 1008 O O . ASP A 1 128 ? 14.669 13.104 -22.564 1.00 40.38 128 ASP A O 1
ATOM 1012 N N . PRO A 1 129 ? 15.022 12.685 -24.744 1.00 48.31 129 PRO A N 1
ATOM 1013 C CA . PRO A 1 129 ? 14.897 14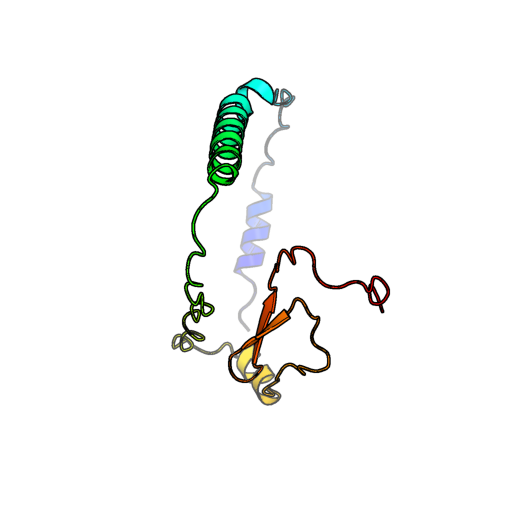.067 -25.172 1.00 48.31 129 PRO A CA 1
ATOM 1014 C C . PRO A 1 129 ? 13.441 14.377 -25.535 1.00 48.31 129 PRO A C 1
ATOM 1016 O O . PRO A 1 129 ? 13.165 14.798 -26.656 1.00 48.31 129 PRO A O 1
ATOM 1019 N N . ASN A 1 130 ? 12.490 14.161 -24.620 1.00 44.97 130 ASN A N 1
ATOM 1020 C CA . ASN A 1 130 ? 11.144 14.687 -24.839 1.00 44.97 130 ASN A CA 1
ATOM 1021 C C . ASN A 1 130 ? 10.469 15.177 -23.542 1.00 44.97 130 ASN A C 1
ATOM 1023 O O . ASN A 1 130 ? 10.004 14.368 -22.740 1.00 44.97 130 ASN A O 1
ATOM 1027 N N . PRO A 1 131 ? 10.420 16.501 -23.306 1.00 47.31 131 PRO A N 1
ATOM 1028 C CA . PRO A 1 131 ? 9.913 17.089 -22.067 1.00 47.31 131 PRO A CA 1
ATOM 1029 C C . PRO A 1 131 ? 8.390 17.338 -22.035 1.00 47.31 131 PRO A C 1
ATOM 1031 O O . PRO A 1 131 ? 7.946 18.124 -21.204 1.00 47.31 131 PRO A O 1
ATOM 1034 N N . GLN A 1 132 ? 7.579 16.732 -22.913 1.00 48.00 132 GLN A N 1
ATOM 1035 C CA . GLN A 1 132 ? 6.175 17.157 -23.075 1.00 48.00 132 GLN A CA 1
ATOM 1036 C C . GLN A 1 132 ? 5.103 16.343 -22.336 1.00 48.00 132 GLN A C 1
ATOM 1038 O O . GLN A 1 132 ? 4.010 16.864 -22.169 1.00 48.00 132 GLN A O 1
ATOM 1043 N N . ASP A 1 133 ? 5.402 15.172 -21.768 1.00 47.75 133 ASP A N 1
ATOM 1044 C CA . ASP A 1 133 ? 4.398 14.398 -21.010 1.00 47.75 133 ASP A CA 1
ATOM 1045 C C . ASP A 1 133 ? 4.651 14.464 -19.499 1.00 47.75 133 ASP A C 1
ATOM 1047 O O . ASP A 1 133 ? 4.881 13.466 -18.801 1.00 47.75 133 ASP A O 1
ATOM 1051 N N . LEU A 1 134 ? 4.668 15.697 -18.996 1.00 51.94 134 LEU A N 1
ATOM 1052 C CA . LEU A 1 134 ? 4.478 16.004 -17.586 1.00 51.94 134 LEU A CA 1
ATOM 1053 C C . LEU A 1 134 ? 3.077 16.614 -17.450 1.00 51.94 134 LEU A C 1
ATOM 1055 O O . LEU A 1 134 ? 2.896 17.798 -17.715 1.00 51.94 134 LEU A O 1
ATOM 1059 N N . TRP A 1 135 ? 2.145 15.773 -16.991 1.00 55.09 135 TRP A N 1
ATOM 1060 C CA . TRP A 1 135 ? 0.785 16.068 -16.512 1.00 55.09 135 TRP A CA 1
ATOM 1061 C C . TRP A 1 135 ? -0.344 16.123 -17.548 1.00 55.09 135 TRP A C 1
ATOM 1063 O O . TRP A 1 135 ? -0.551 17.143 -18.200 1.00 55.09 135 TRP A O 1
ATOM 1073 N N . LEU A 1 136 ? -1.170 15.071 -17.537 1.00 36.12 136 LEU A N 1
ATOM 1074 C CA . LEU A 1 136 ? -2.617 15.174 -17.311 1.00 36.12 136 LEU A CA 1
ATOM 1075 C C . LEU A 1 136 ? -3.043 14.086 -16.319 1.00 36.12 136 LEU A C 1
ATOM 1077 O O . LEU A 1 136 ? -2.475 12.974 -16.406 1.00 36.12 136 LEU A O 1
#

Foldseek 3Di:
DDDPPVVVVVVVVVVVDDPDDDDPPDDPDDDDCCVVCVVVVVVVVVVVVVVVVVVPDPDDPDDDPPPDPPPDPPDPDPDDDDQDPVNVVVCVPDDQDFDDPVPDDPQWDADDRRNDIDGHPPPPDDDDPDPPPDDD

Organism: Pongo abelii (NCBI:txid9601)

Secondary structure (DSSP, 8-state):
----HHHHHHHHHHTTSPPPPPPP--------HHHHHHHHHHHHHHHHHHHHHGGG---------------PPPPPPPPP----HHHHHHHTT-------TTTS-TTEEEETTTTEEEE------S----------

Radius of gyration: 28.59 Å; chains: 1; bounding box: 66×47×66 Å